Protein AF-A0A662RDL1-F1 (afdb_monomer_lite)

pLDDT: mean 92.99, std 6.73, range [58.53, 98.12]

Secondary structure (DSSP, 8-state):
-----EEEE---GGGHHHHHHHHTSTT-EEEE-SSHHHHHHHHHHHHHHH-S--EEE---

Foldseek 3Di:
DQQAQEEEEADDPVCVVVVVVQVPDPRHDYHHDDDQVVLVVVQVCCCVVPVGHGHYDYDD

Sequence (60 aa):
MWGVEYIFGLPGTSYLSLVDAVRRQDGVTFVKVRHEEAAALMTSAYAKLTGKVGVCLTIA

Radius of gyration: 11.1 Å; chains: 1; bounding box: 25×20×24 Å

Structure (mmCIF, N/CA/C/O backbone):
data_AF-A0A662RDL1-F1
#
_entry.id   AF-A0A662RDL1-F1
#
loop_
_atom_site.group_PDB
_atom_site.id
_atom_site.type_symbol
_atom_site.label_atom_id
_atom_site.label_alt_id
_atom_site.label_comp_id
_atom_site.label_asym_id
_atom_site.label_entity_id
_atom_site.label_seq_id
_atom_site.pdbx_PDB_ins_code
_atom_site.Cartn_x
_atom_site.Cartn_y
_atom_site.Cartn_z
_atom_site.occupancy
_atom_site.B_iso_or_equiv
_atom_site.auth_seq_id
_atom_site.auth_comp_id
_atom_site.auth_asym_id
_atom_site.auth_atom_id
_atom_site.pdbx_PDB_model_num
ATOM 1 N N . MET A 1 1 ? -11.972 -10.611 1.662 1.00 58.53 1 MET A N 1
ATOM 2 C CA . MET A 1 1 ? -10.837 -9.677 1.473 1.00 58.53 1 MET A CA 1
ATOM 3 C C . MET A 1 1 ? -10.973 -8.590 2.531 1.00 58.53 1 MET A C 1
ATOM 5 O O . MET A 1 1 ? -12.097 -8.167 2.755 1.00 58.53 1 MET A O 1
ATOM 9 N N . TRP A 1 2 ? -9.902 -8.189 3.218 1.00 80.62 2 TRP A N 1
ATOM 10 C CA . TRP A 1 2 ? -9.914 -7.342 4.432 1.00 80.62 2 TRP A CA 1
ATOM 11 C C . TRP A 1 2 ? -10.401 -5.881 4.246 1.00 80.62 2 TRP A C 1
ATOM 13 O O . TRP A 1 2 ? -10.070 -5.021 5.052 1.00 80.62 2 TRP A O 1
ATOM 23 N N . GLY A 1 3 ? -11.155 -5.576 3.183 1.00 89.06 3 GLY A N 1
ATOM 24 C CA . GLY A 1 3 ? -11.680 -4.231 2.912 1.00 89.06 3 GLY A CA 1
ATOM 25 C C . GLY A 1 3 ? -10.613 -3.189 2.560 1.00 89.06 3 GLY A C 1
ATOM 26 O O . GLY A 1 3 ? -10.830 -2.005 2.793 1.00 89.06 3 GLY A O 1
ATOM 27 N N . VAL A 1 4 ? -9.457 -3.616 2.043 1.00 94.25 4 VAL A N 1
ATOM 28 C CA . VAL A 1 4 ? -8.371 -2.711 1.637 1.00 94.25 4 VAL A CA 1
ATOM 29 C C . VAL A 1 4 ? -8.773 -1.964 0.370 1.00 94.25 4 VAL A C 1
ATOM 31 O O . VAL A 1 4 ? -9.037 -2.593 -0.647 1.00 94.25 4 VAL A O 1
ATOM 34 N N . GLU A 1 5 ? -8.772 -0.634 0.433 1.00 94.69 5 GLU A N 1
ATOM 35 C CA . GLU A 1 5 ? -9.060 0.243 -0.713 1.00 94.69 5 GLU A CA 1
ATOM 36 C C . GLU A 1 5 ? -7.784 0.880 -1.282 1.00 94.69 5 GLU A C 1
ATOM 38 O O . GLU A 1 5 ? -7.675 1.091 -2.490 1.00 94.69 5 GLU A O 1
ATOM 43 N N . TYR A 1 6 ? -6.803 1.172 -0.417 1.00 95.75 6 TYR A N 1
ATOM 44 C CA . TYR A 1 6 ? -5.594 1.916 -0.770 1.00 95.75 6 TYR A CA 1
ATOM 45 C C . TYR A 1 6 ? -4.327 1.254 -0.234 1.00 95.75 6 TYR A C 1
ATOM 47 O O . TYR A 1 6 ? -4.262 0.834 0.923 1.00 95.75 6 TYR A O 1
ATOM 55 N N . ILE A 1 7 ? -3.297 1.236 -1.079 1.00 96.25 7 ILE A N 1
ATOM 56 C CA . ILE A 1 7 ? -1.924 0.879 -0.722 1.00 96.25 7 ILE A CA 1
ATOM 57 C C . ILE A 1 7 ? -1.048 2.099 -0.995 1.00 96.25 7 ILE A C 1
ATOM 59 O O . ILE A 1 7 ? -0.927 2.514 -2.145 1.00 96.25 7 ILE A O 1
ATOM 63 N N . PHE A 1 8 ? -0.438 2.675 0.039 1.00 97.19 8 PHE A N 1
ATOM 64 C CA . PHE A 1 8 ? 0.455 3.828 -0.087 1.00 97.19 8 PHE A CA 1
ATOM 65 C C . PHE A 1 8 ? 1.899 3.346 -0.126 1.00 97.19 8 PHE A C 1
ATOM 67 O O . PHE A 1 8 ? 2.334 2.619 0.767 1.00 97.19 8 PHE A O 1
ATOM 74 N N . GLY A 1 9 ? 2.654 3.726 -1.155 1.00 95.75 9 GLY A N 1
ATOM 75 C CA . GLY A 1 9 ? 3.973 3.133 -1.317 1.00 95.75 9 GLY A CA 1
ATOM 76 C C . GLY A 1 9 ? 4.797 3.637 -2.483 1.00 95.75 9 GLY A C 1
ATOM 77 O O . GLY A 1 9 ? 4.320 4.357 -3.358 1.00 95.75 9 GLY A O 1
ATOM 78 N N . LEU A 1 10 ? 6.060 3.235 -2.505 1.00 94.38 10 LEU A N 1
ATOM 79 C CA . LEU A 1 10 ? 6.954 3.411 -3.644 1.00 94.38 10 LEU A CA 1
ATOM 80 C C . LEU A 1 10 ? 7.228 2.020 -4.228 1.00 94.38 10 LEU A C 1
ATOM 82 O O . LEU A 1 10 ? 7.526 1.120 -3.459 1.00 94.38 10 LEU A O 1
ATOM 86 N N . PRO A 1 11 ? 7.121 1.770 -5.541 1.00 92.44 11 PRO A N 1
ATOM 87 C CA . PRO A 1 11 ? 7.498 0.475 -6.101 1.00 92.44 11 PRO A CA 1
ATOM 88 C C . PRO A 1 11 ? 8.999 0.205 -5.929 1.00 92.44 11 PRO A C 1
ATOM 90 O O . PRO A 1 11 ? 9.820 0.991 -6.398 1.00 92.44 11 PRO A O 1
ATOM 93 N N . GLY A 1 12 ? 9.343 -0.913 -5.289 1.00 89.38 12 GLY A N 1
ATOM 94 C CA . GLY A 1 12 ? 10.712 -1.404 -5.131 1.00 89.38 12 GLY A CA 1
ATOM 95 C C . GLY A 1 12 ? 10.928 -2.700 -5.911 1.00 89.38 12 GLY A C 1
ATOM 96 O O . GLY A 1 12 ? 9.996 -3.484 -6.099 1.00 89.38 12 GLY A O 1
ATOM 97 N N . THR A 1 13 ? 12.158 -2.950 -6.362 1.00 90.56 13 THR A N 1
ATOM 98 C CA . THR A 1 13 ? 12.502 -4.157 -7.139 1.00 90.56 13 THR A CA 1
ATOM 99 C C . THR A 1 13 ? 12.192 -5.448 -6.379 1.00 90.56 13 THR A C 1
ATOM 101 O O . THR A 1 13 ? 11.709 -6.403 -6.981 1.00 90.56 13 THR A O 1
ATOM 104 N N . SER A 1 14 ? 12.368 -5.451 -5.055 1.00 92.44 14 SER A N 1
ATOM 105 C CA . SER A 1 14 ? 12.137 -6.605 -4.176 1.00 92.44 14 SER A CA 1
ATOM 106 C C . SER A 1 14 ? 10.678 -7.081 -4.104 1.00 92.44 14 SER A C 1
ATOM 108 O O . SER A 1 14 ? 10.433 -8.217 -3.714 1.00 92.44 14 SER A O 1
ATOM 110 N N . TYR A 1 15 ? 9.703 -6.245 -4.477 1.00 91.19 15 TYR A N 1
ATOM 111 C CA . TYR A 1 15 ? 8.272 -6.588 -4.454 1.00 91.19 15 TYR A CA 1
ATOM 112 C C . TYR A 1 15 ? 7.527 -6.086 -5.696 1.00 91.19 15 TYR A C 1
ATOM 114 O O . TYR A 1 15 ? 6.311 -5.888 -5.676 1.00 91.19 15 TYR A O 1
ATOM 122 N N . LEU A 1 16 ? 8.233 -5.903 -6.812 1.00 91.44 16 LEU A N 1
ATOM 123 C CA . LEU A 1 16 ? 7.630 -5.412 -8.051 1.00 91.44 16 LEU A CA 1
ATOM 124 C C . LEU A 1 16 ? 6.508 -6.335 -8.558 1.00 91.44 16 LEU A C 1
ATOM 126 O O . LEU A 1 16 ? 5.506 -5.854 -9.084 1.00 91.44 16 LEU A O 1
ATOM 130 N N . SER A 1 17 ? 6.638 -7.646 -8.337 1.00 93.56 17 SER A N 1
ATOM 131 C CA . SER A 1 17 ? 5.599 -8.637 -8.641 1.00 93.56 17 SER A CA 1
ATOM 132 C C . SER A 1 17 ? 4.308 -8.401 -7.852 1.00 93.56 17 SER A C 1
ATOM 134 O O . SER A 1 17 ? 3.223 -8.545 -8.410 1.00 93.56 17 SER A O 1
ATOM 136 N N . LEU A 1 18 ? 4.405 -7.979 -6.586 1.00 92.50 18 LEU A N 1
ATOM 137 C CA . LEU A 1 18 ? 3.246 -7.610 -5.772 1.00 92.50 18 LEU A CA 1
ATOM 138 C C . LEU A 1 18 ? 2.586 -6.333 -6.301 1.00 92.50 18 LEU A C 1
ATOM 140 O O . LEU A 1 18 ? 1.364 -6.275 -6.393 1.00 92.50 18 LEU A O 1
ATOM 144 N N . VAL A 1 19 ? 3.376 -5.331 -6.702 1.00 93.00 19 VAL A N 1
ATOM 145 C CA . VAL A 1 19 ? 2.836 -4.096 -7.297 1.00 93.00 19 VAL A CA 1
ATOM 146 C C . VAL A 1 19 ? 2.106 -4.392 -8.609 1.00 93.00 19 VAL A C 1
ATOM 148 O O . V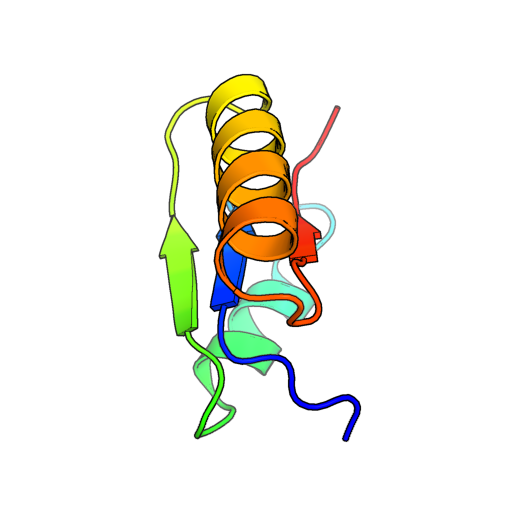AL A 1 19 ? 1.018 -3.863 -8.831 1.00 93.00 19 VAL A O 1
ATOM 151 N N . ASP A 1 20 ? 2.658 -5.255 -9.470 1.00 92.94 20 ASP A N 1
ATOM 152 C CA . ASP A 1 20 ? 1.982 -5.641 -10.715 1.00 92.94 20 ASP A CA 1
ATOM 153 C C . ASP A 1 20 ? 0.712 -6.463 -10.451 1.00 92.94 20 ASP A C 1
ATOM 155 O O . ASP A 1 20 ? -0.295 -6.247 -11.122 1.00 92.94 20 ASP A O 1
ATOM 159 N N . ALA A 1 21 ? 0.713 -7.340 -9.441 1.00 92.75 21 ALA A N 1
ATOM 160 C CA . ALA A 1 21 ? -0.484 -8.071 -9.026 1.00 92.75 21 ALA A CA 1
ATOM 161 C C . ALA A 1 21 ? -1.593 -7.125 -8.535 1.00 92.75 21 ALA A C 1
ATOM 163 O O . ALA A 1 21 ? -2.730 -7.238 -8.987 1.00 92.75 21 ALA A O 1
ATOM 164 N N . VAL A 1 22 ? -1.254 -6.147 -7.686 1.00 92.38 22 VAL A N 1
ATOM 165 C CA . VAL A 1 22 ? -2.193 -5.113 -7.215 1.00 92.38 22 VAL A CA 1
ATOM 166 C C . VAL A 1 22 ? -2.758 -4.316 -8.388 1.00 92.38 22 VAL A C 1
ATOM 168 O O . VAL A 1 22 ? -3.955 -4.066 -8.436 1.00 92.38 22 VAL A O 1
ATOM 171 N N . ARG A 1 23 ? -1.927 -3.956 -9.374 1.00 89.75 23 ARG A N 1
ATOM 172 C CA . ARG A 1 23 ? -2.369 -3.194 -10.553 1.00 89.75 23 ARG A CA 1
ATOM 173 C C . ARG A 1 23 ? -3.402 -3.940 -11.406 1.00 89.75 23 ARG A C 1
ATOM 175 O O . ARG A 1 23 ? -4.148 -3.302 -12.140 1.00 89.75 23 ARG A O 1
ATOM 182 N N . ARG A 1 24 ? -3.426 -5.274 -11.344 1.00 91.88 24 ARG A N 1
ATOM 183 C CA . ARG A 1 24 ? -4.383 -6.130 -12.066 1.00 91.88 24 ARG A CA 1
ATOM 184 C C . ARG A 1 24 ? -5.647 -6.430 -11.257 1.00 91.88 24 ARG A C 1
ATOM 186 O O . ARG A 1 24 ? -6.523 -7.122 -11.766 1.00 91.88 24 ARG A O 1
ATOM 193 N N . GLN A 1 25 ? -5.717 -5.981 -10.007 1.00 89.69 25 GLN A N 1
ATOM 194 C CA . GLN A 1 25 ? -6.823 -6.269 -9.110 1.00 89.69 25 GLN A CA 1
ATOM 195 C C . GLN A 1 25 ? -7.766 -5.071 -9.014 1.00 89.69 25 GLN A C 1
ATOM 197 O O . GLN A 1 25 ? -7.376 -3.987 -8.585 1.00 89.69 25 GLN A O 1
ATOM 202 N N . ASP A 1 26 ? -9.030 -5.288 -9.361 1.00 89.50 26 ASP A N 1
ATOM 203 C CA . ASP A 1 26 ? -10.057 -4.264 -9.208 1.00 89.50 26 ASP A CA 1
ATOM 204 C C . ASP A 1 26 ? -10.370 -4.007 -7.726 1.00 89.50 26 ASP A C 1
ATOM 206 O O . ASP A 1 26 ? -10.349 -4.913 -6.888 1.00 89.50 26 ASP A O 1
ATOM 210 N N . GLY A 1 27 ? -10.682 -2.751 -7.399 1.00 89.81 27 GLY A N 1
ATOM 211 C CA . GLY A 1 27 ? -11.085 -2.337 -6.051 1.00 89.81 27 GLY A CA 1
ATOM 212 C C . GLY A 1 27 ? -9.939 -1.993 -5.093 1.00 89.81 27 GLY A C 1
ATOM 213 O O . GLY A 1 27 ? -10.217 -1.555 -3.979 1.00 89.81 27 GLY A O 1
ATOM 214 N N . VAL A 1 28 ? -8.675 -2.124 -5.516 1.00 93.38 28 VAL A N 1
ATOM 215 C CA . VAL A 1 28 ? -7.502 -1.677 -4.747 1.00 93.38 28 VAL A CA 1
ATOM 216 C C . VAL A 1 28 ? -6.702 -0.667 -5.561 1.00 93.38 28 VAL A C 1
ATOM 218 O O . VAL A 1 28 ? -6.297 -0.933 -6.687 1.00 93.38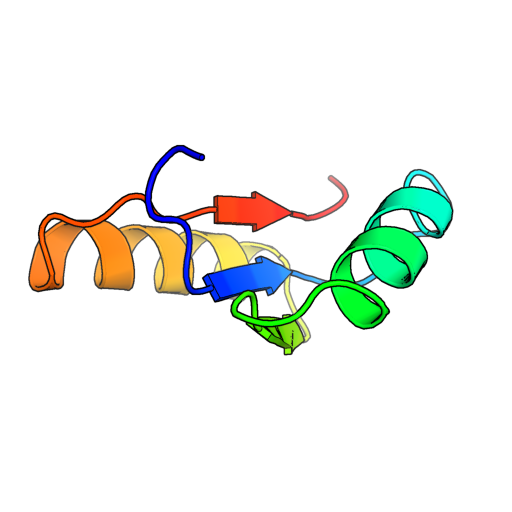 28 VAL A O 1
ATOM 221 N N . THR A 1 29 ? -6.430 0.496 -4.975 1.00 93.19 29 THR A N 1
ATOM 222 C CA . THR A 1 29 ? -5.645 1.553 -5.618 1.00 93.19 29 THR A CA 1
ATOM 223 C C . THR A 1 29 ? -4.249 1.638 -5.013 1.00 93.19 29 THR A C 1
ATOM 225 O O . THR A 1 29 ? -4.089 1.866 -3.813 1.00 93.19 29 THR A O 1
ATOM 228 N N . PHE A 1 30 ? -3.220 1.523 -5.855 1.00 94.69 30 PHE A N 1
ATOM 229 C CA . PHE A 1 30 ? -1.840 1.787 -5.452 1.00 94.69 30 PHE A CA 1
ATOM 230 C C . PHE A 1 30 ? -1.517 3.284 -5.572 1.00 94.69 30 PHE A C 1
ATOM 232 O O . PHE A 1 30 ? -1.369 3.822 -6.671 1.00 94.69 30 PHE A O 1
ATOM 239 N N . VAL A 1 31 ? -1.382 3.965 -4.437 1.00 95.62 31 VAL A N 1
ATOM 240 C CA . VAL A 1 31 ? -1.036 5.385 -4.340 1.00 95.62 31 VAL A CA 1
ATOM 241 C C . VAL A 1 31 ? 0.479 5.527 -4.248 1.00 95.62 31 VAL A C 1
ATOM 243 O O . VAL A 1 31 ? 1.092 5.305 -3.201 1.00 95.62 31 VAL A O 1
ATOM 246 N N . LYS A 1 32 ? 1.094 5.915 -5.369 1.00 94.94 32 LYS A N 1
ATOM 247 C CA . LYS A 1 32 ? 2.545 6.081 -5.456 1.00 94.94 32 LYS A CA 1
ATOM 248 C C . LYS A 1 32 ? 3.020 7.340 -4.722 1.00 94.94 32 LYS A C 1
ATOM 250 O O . LYS A 1 32 ? 2.594 8.442 -5.064 1.00 94.94 32 LYS A O 1
ATOM 255 N N . VAL A 1 33 ? 3.982 7.192 -3.816 1.00 95.12 33 VAL A N 1
ATOM 256 C CA . VAL A 1 33 ? 4.679 8.306 -3.147 1.00 95.12 33 VAL A CA 1
ATOM 257 C C . VAL A 1 33 ? 6.109 8.487 -3.673 1.00 95.12 33 VAL A C 1
ATOM 259 O O . VAL A 1 33 ? 6.574 7.722 -4.516 1.00 95.12 33 VAL A O 1
ATOM 262 N N . ARG A 1 34 ? 6.807 9.532 -3.207 1.00 93.81 34 ARG A N 1
ATOM 263 C CA . ARG A 1 34 ? 8.235 9.778 -3.499 1.00 93.81 34 ARG A CA 1
ATOM 264 C C . ARG A 1 34 ? 9.171 9.379 -2.359 1.00 93.81 34 ARG A C 1
ATOM 266 O O . ARG A 1 34 ? 10.300 8.999 -2.632 1.00 93.81 34 ARG A O 1
ATOM 273 N N . HIS A 1 35 ? 8.692 9.471 -1.123 1.00 94.31 35 HIS A N 1
ATOM 274 C CA . HIS A 1 35 ? 9.447 9.177 0.091 1.00 94.31 35 HIS A CA 1
ATOM 275 C C . HIS A 1 35 ? 8.660 8.184 0.936 1.00 94.31 35 HIS A C 1
ATOM 277 O O . HIS A 1 35 ? 7.438 8.286 1.032 1.00 94.31 35 HIS A O 1
ATOM 283 N N . GLU A 1 36 ? 9.356 7.249 1.564 1.00 94.31 36 GLU A N 1
ATOM 284 C CA . GLU A 1 36 ? 8.741 6.157 2.326 1.00 94.31 36 GLU A CA 1
ATOM 285 C C . GLU A 1 36 ? 8.064 6.659 3.597 1.00 94.31 36 GLU A C 1
ATOM 287 O O . GLU A 1 36 ? 6.943 6.259 3.909 1.00 94.31 36 GLU A O 1
ATOM 292 N N . GLU A 1 37 ? 8.678 7.648 4.246 1.00 96.25 37 GLU A N 1
ATOM 293 C CA . GLU A 1 37 ? 8.086 8.368 5.371 1.00 96.25 37 GLU A CA 1
ATOM 294 C C . GLU A 1 37 ? 6.714 8.959 5.007 1.00 96.25 37 GLU A C 1
ATOM 296 O O . GLU A 1 37 ? 5.763 8.861 5.783 1.00 96.25 37 GLU A O 1
ATOM 301 N N . ALA A 1 38 ? 6.563 9.493 3.789 1.00 96.81 38 ALA A N 1
ATOM 302 C CA . ALA A 1 38 ? 5.283 10.021 3.330 1.00 9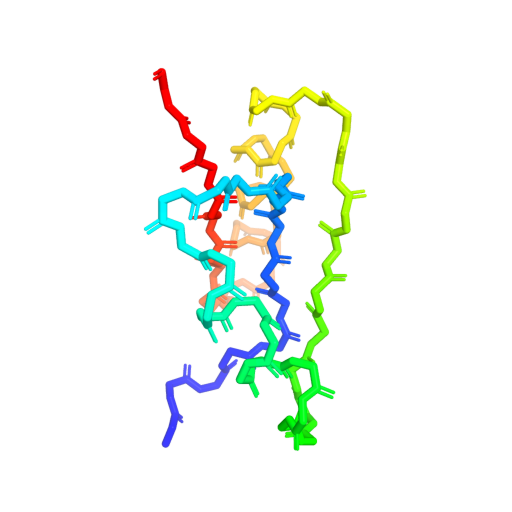6.81 38 ALA A CA 1
ATOM 303 C C . ALA A 1 38 ? 4.224 8.912 3.199 1.00 96.81 38 ALA A C 1
ATOM 305 O O . ALA A 1 38 ? 3.086 9.121 3.614 1.00 96.81 38 ALA A O 1
ATOM 306 N N . ALA A 1 39 ? 4.580 7.726 2.688 1.00 97.19 39 ALA A N 1
ATOM 307 C CA . ALA A 1 39 ? 3.653 6.589 2.644 1.00 97.19 39 ALA A CA 1
ATOM 308 C C . ALA A 1 39 ? 3.222 6.145 4.048 1.00 97.19 39 ALA A C 1
ATOM 310 O O . ALA A 1 39 ? 2.031 5.907 4.272 1.00 97.19 39 ALA A O 1
ATOM 311 N N . ALA A 1 40 ? 4.151 6.094 5.005 1.00 97.06 40 ALA A N 1
ATOM 312 C CA . ALA A 1 40 ? 3.847 5.733 6.385 1.00 97.06 40 ALA A CA 1
ATOM 313 C C . ALA A 1 40 ? 2.895 6.749 7.043 1.00 97.06 40 ALA A C 1
ATOM 315 O O . ALA A 1 40 ? 1.881 6.365 7.637 1.00 97.06 40 ALA A O 1
ATOM 316 N N . LEU A 1 41 ? 3.167 8.048 6.881 1.00 97.62 41 LEU A N 1
ATOM 317 C CA . LEU A 1 41 ? 2.326 9.124 7.411 1.00 97.62 41 LEU A CA 1
ATOM 318 C C . LEU A 1 41 ? 0.932 9.133 6.770 1.00 97.62 41 LEU A C 1
ATOM 320 O O . LEU A 1 41 ? -0.067 9.213 7.486 1.00 97.62 41 LEU A O 1
ATOM 324 N N . MET A 1 42 ? 0.846 8.983 5.444 1.00 97.88 42 MET A N 1
ATOM 325 C CA . MET A 1 42 ? -0.429 8.890 4.722 1.00 97.88 42 MET A CA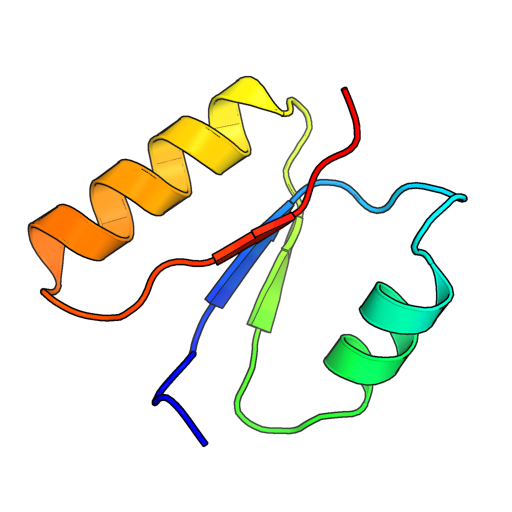 1
ATOM 326 C C . MET A 1 42 ? -1.252 7.683 5.179 1.00 97.88 42 MET A C 1
ATOM 328 O O . MET A 1 42 ? -2.444 7.825 5.445 1.00 97.88 42 MET A O 1
ATOM 332 N N . THR A 1 43 ? -0.618 6.518 5.338 1.00 98.12 43 THR A N 1
ATOM 333 C CA . THR A 1 43 ? -1.285 5.298 5.818 1.00 98.12 43 THR A CA 1
ATOM 334 C C . THR A 1 43 ? -1.826 5.482 7.234 1.00 98.12 43 THR A C 1
ATOM 336 O O . THR A 1 43 ? -2.978 5.142 7.508 1.00 98.12 43 THR A O 1
ATOM 339 N N . SER A 1 44 ? -1.017 6.063 8.127 1.00 98.12 44 SER A N 1
ATOM 340 C CA . SER A 1 44 ? -1.409 6.356 9.510 1.00 98.12 44 SER A CA 1
ATOM 341 C C . SER A 1 44 ? -2.599 7.314 9.566 1.00 98.12 44 SER A C 1
ATOM 343 O O . SER A 1 44 ? -3.567 7.059 10.284 1.00 98.12 44 SER A O 1
ATOM 345 N N . ALA A 1 45 ? -2.563 8.390 8.774 1.00 98.12 45 ALA A N 1
ATOM 346 C CA . ALA A 1 45 ? -3.658 9.347 8.679 1.00 98.12 45 ALA A CA 1
ATOM 347 C C . ALA A 1 45 ? -4.935 8.696 8.128 1.00 98.12 45 ALA A C 1
ATOM 349 O O . ALA A 1 45 ? -5.995 8.833 8.735 1.00 98.12 45 ALA A O 1
ATOM 350 N N . TYR A 1 46 ? -4.838 7.939 7.030 1.00 98.06 46 TYR A N 1
ATOM 351 C CA . TYR A 1 46 ? -5.978 7.245 6.430 1.00 98.06 46 TYR A CA 1
ATOM 352 C C . TYR A 1 46 ? -6.645 6.291 7.428 1.00 98.06 46 TYR A C 1
ATOM 354 O O . TYR A 1 46 ? -7.855 6.381 7.638 1.00 98.06 46 TYR A O 1
ATOM 362 N N . ALA A 1 47 ? -5.870 5.436 8.100 1.00 97.38 47 ALA A N 1
ATOM 363 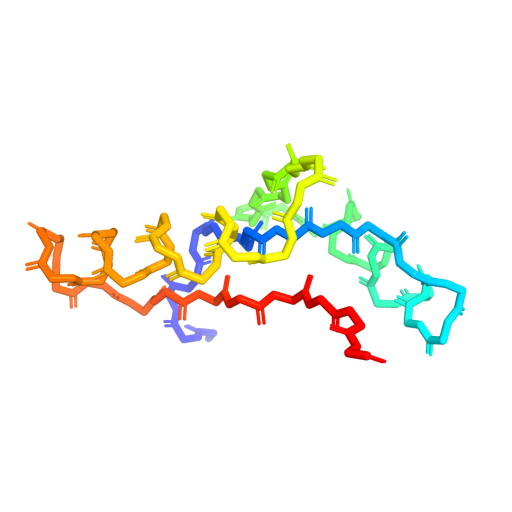C CA . ALA A 1 47 ? -6.415 4.483 9.065 1.00 97.38 47 ALA A CA 1
ATOM 364 C C . ALA A 1 47 ? -7.109 5.189 10.243 1.00 97.38 47 ALA A C 1
ATOM 366 O O . ALA A 1 47 ? -8.223 4.826 10.615 1.00 97.38 47 ALA A O 1
ATOM 367 N N . LYS A 1 48 ? -6.491 6.243 10.796 1.00 98.06 48 LYS A N 1
ATOM 368 C CA . LYS A 1 48 ? -7.048 6.999 11.932 1.00 98.06 48 LYS A CA 1
ATOM 369 C C . LYS A 1 48 ? -8.313 7.776 11.577 1.00 98.06 48 LYS A C 1
ATOM 371 O O . LYS A 1 48 ? -9.228 7.834 12.389 1.00 98.06 48 LYS A O 1
ATOM 376 N N . LEU A 1 49 ? -8.355 8.392 10.398 1.00 98.12 49 LEU A N 1
ATOM 377 C CA . LEU A 1 49 ? -9.474 9.245 9.990 1.00 98.12 49 LEU A CA 1
ATOM 378 C C . LEU A 1 49 ? -10.676 8.446 9.485 1.00 98.12 49 LEU A C 1
ATOM 380 O O . LEU A 1 49 ? -11.804 8.912 9.595 1.00 98.12 49 LEU A O 1
ATOM 384 N N . THR A 1 50 ? -10.446 7.260 8.919 1.00 97.19 50 THR A N 1
ATOM 385 C CA . THR A 1 50 ? -11.513 6.456 8.302 1.00 97.19 50 THR A CA 1
ATOM 386 C C . THR A 1 50 ? -11.940 5.256 9.140 1.00 97.19 50 THR A C 1
ATOM 388 O O . THR A 1 50 ? -13.012 4.706 8.901 1.00 97.19 50 THR A O 1
ATOM 391 N N . GLY A 1 51 ? -11.101 4.806 10.079 1.00 95.94 51 GLY A N 1
ATOM 392 C CA . GLY A 1 51 ? -11.283 3.535 10.784 1.00 95.94 51 GLY A CA 1
ATOM 393 C C . GLY A 1 51 ? -11.076 2.296 9.901 1.00 95.94 51 GLY A C 1
ATOM 394 O O . GLY A 1 51 ? -11.318 1.180 10.356 1.00 95.94 51 GLY A O 1
ATOM 395 N N . LYS A 1 52 ? -10.647 2.469 8.643 1.00 95.56 52 LYS A N 1
ATOM 396 C CA . LYS A 1 52 ? -10.407 1.383 7.685 1.00 95.56 52 LYS A CA 1
ATOM 397 C C . LYS A 1 52 ? -8.963 0.882 7.750 1.00 95.56 52 LYS A C 1
ATOM 399 O O . LYS A 1 52 ? -8.071 1.540 8.286 1.00 95.56 52 LYS A O 1
ATOM 404 N N . VAL A 1 53 ? -8.723 -0.289 7.162 1.00 95.50 53 VAL A N 1
ATOM 405 C CA . VAL A 1 53 ? -7.382 -0.882 7.066 1.00 95.50 53 VAL A CA 1
ATOM 406 C C . VAL A 1 53 ? -6.519 -0.062 6.106 1.00 95.50 53 VAL A C 1
ATOM 408 O O . VAL A 1 53 ? -6.788 -0.017 4.908 1.00 95.50 53 VAL A O 1
ATOM 411 N N . GLY A 1 54 ? -5.463 0.562 6.630 1.00 95.44 54 GLY A N 1
ATOM 412 C CA . GLY A 1 54 ? -4.421 1.207 5.832 1.00 95.44 54 GLY A CA 1
ATOM 413 C C . GLY A 1 54 ? -3.255 0.258 5.553 1.00 95.44 54 GLY A C 1
ATOM 414 O O . GLY A 1 54 ? -2.792 -0.430 6.461 1.00 95.44 54 GLY A O 1
ATOM 415 N N . VAL A 1 55 ? -2.755 0.249 4.314 1.00 96.50 55 VAL A N 1
ATOM 416 C CA . VAL A 1 55 ? -1.586 -0.548 3.910 1.00 96.50 55 VAL A CA 1
ATOM 417 C C . VAL A 1 55 ? -0.460 0.372 3.446 1.00 96.50 55 VAL A C 1
ATOM 419 O O . VAL A 1 55 ? -0.640 1.165 2.522 1.00 96.50 55 VAL A O 1
ATOM 422 N N . CYS A 1 56 ? 0.711 0.219 4.065 1.00 96.69 56 CYS A N 1
ATOM 423 C CA . CYS A 1 56 ? 1.954 0.879 3.675 1.00 96.69 56 CYS A CA 1
ATOM 424 C C . CYS A 1 56 ? 2.883 -0.155 3.028 1.00 96.69 56 CYS A C 1
ATOM 426 O O . CYS A 1 56 ? 3.158 -1.183 3.646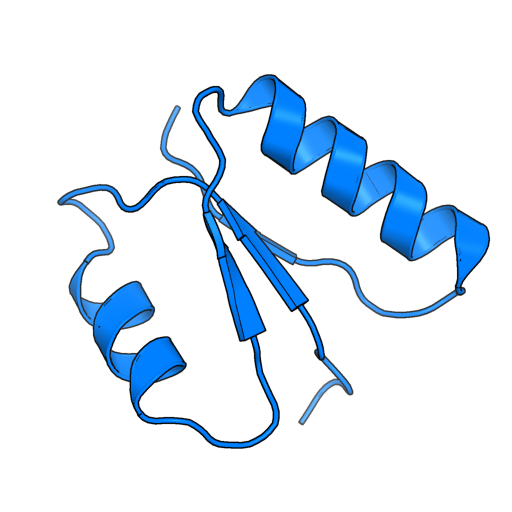 1.00 96.69 56 CYS A O 1
ATOM 428 N N . LEU A 1 57 ? 3.361 0.104 1.808 1.00 95.50 57 LEU A N 1
ATOM 429 C CA . LEU A 1 57 ? 4.273 -0.789 1.085 1.00 95.50 57 LEU A CA 1
ATOM 430 C C . LEU A 1 57 ? 5.498 -0.020 0.573 1.00 95.50 57 LEU A C 1
ATOM 432 O O . LEU A 1 57 ? 5.428 0.683 -0.437 1.00 95.50 57 LEU A O 1
ATOM 436 N N . THR A 1 58 ? 6.621 -0.159 1.267 1.00 92.25 58 THR A N 1
ATOM 437 C CA . THR A 1 58 ? 7.885 0.525 0.954 1.00 92.25 58 THR A CA 1
ATOM 438 C C . THR A 1 58 ? 9.058 -0.452 1.045 1.00 92.25 58 THR A C 1
ATOM 440 O O . THR A 1 58 ? 8.892 -1.575 1.534 1.00 92.25 58 THR A O 1
ATOM 443 N N . ILE A 1 59 ? 10.232 -0.045 0.557 1.00 84.00 59 ILE A N 1
ATOM 444 C CA . ILE A 1 59 ? 11.491 -0.653 0.991 1.00 84.00 59 ILE A CA 1
ATOM 445 C C . ILE A 1 59 ? 11.911 0.056 2.295 1.00 84.00 59 ILE A C 1
ATOM 447 O O . ILE A 1 59 ? 11.121 0.808 2.871 1.00 84.00 59 ILE A O 1
ATOM 451 N N . ALA A 1 60 ? 13.059 -0.304 2.849 1.00 65.06 60 ALA A N 1
ATOM 452 C CA . ALA A 1 60 ? 13.705 0.392 3.955 1.00 65.06 60 ALA A CA 1
ATOM 453 C C . ALA A 1 60 ? 15.201 0.448 3.649 1.00 65.06 60 ALA A C 1
ATOM 455 O O . ALA A 1 60 ? 15.680 -0.506 2.983 1.00 65.06 60 ALA A O 1
#